Protein AF-A0A948XAF0-F1 (afdb_monomer_lite)

Sequence (97 aa):
MTLRKYFMRVNGQTYEELGEGLVRVNDPDGRSGVFRADGRWVEGDLRQANIHMLIFTGGPVIPQEFNYRWPEVPVDTARPSGWPEVHERHLRSIGAL

pLDDT: mean 83.72, std 17.39, range [46.44, 98.75]

Secondary structure (DSSP, 8-state):
-PPPEEE-TTT--EEEEEETTEEEEE-TTS-EEEEETTS-EEEES-----HHHHHHHHSPPPPGGG---TTSS-GGGSS-TT--HHHHHHHHHTT--

Foldseek 3Di:
DDADWDADPVFRKIWTEPAPQWIWIAGPVGWIWIAGLCQHTDDTDDNDDDSVVSCVRRNDDDPPVPPDDPVVPPPVVPVPPPDPVVVVVVCVVVVVD

Structure (mmCIF, N/CA/C/O backbone):
data_AF-A0A948XAF0-F1
#
_entry.id   AF-A0A948XAF0-F1
#
loop_
_atom_site.group_PDB
_atom_site.id
_atom_site.type_symbol
_atom_site.label_atom_id
_atom_site.label_alt_id
_atom_site.label_comp_id
_atom_site.label_asym_id
_atom_site.label_entity_id
_atom_site.label_seq_id
_atom_site.pdbx_PDB_ins_code
_atom_site.Cartn_x
_atom_site.Cartn_y
_atom_site.Cartn_z
_atom_site.occupancy
_atom_site.B_iso_or_equiv
_atom_site.auth_seq_id
_atom_site.auth_comp_id
_atom_site.auth_asym_id
_atom_site.auth_atom_id
_atom_site.pdbx_PDB_model_num
ATOM 1 N N . MET A 1 1 ? 9.238 -15.040 0.217 1.00 58.06 1 MET A N 1
ATOM 2 C CA . MET A 1 1 ? 9.025 -13.663 -0.273 1.00 58.06 1 MET A CA 1
ATOM 3 C C . MET A 1 1 ? 8.767 -12.786 0.941 1.00 58.06 1 MET A C 1
ATOM 5 O O . MET A 1 1 ? 7.942 -13.179 1.757 1.00 58.06 1 MET A O 1
ATOM 9 N N . THR A 1 2 ? 9.478 -11.674 1.111 1.00 69.56 2 THR A N 1
ATOM 10 C CA . THR A 1 2 ? 9.205 -10.735 2.213 1.00 69.56 2 THR A CA 1
ATOM 11 C C . THR A 1 2 ? 8.100 -9.779 1.775 1.00 69.56 2 THR A C 1
ATOM 13 O O . THR A 1 2 ? 8.226 -9.167 0.717 1.00 69.56 2 THR A O 1
ATOM 16 N N . LEU A 1 3 ? 7.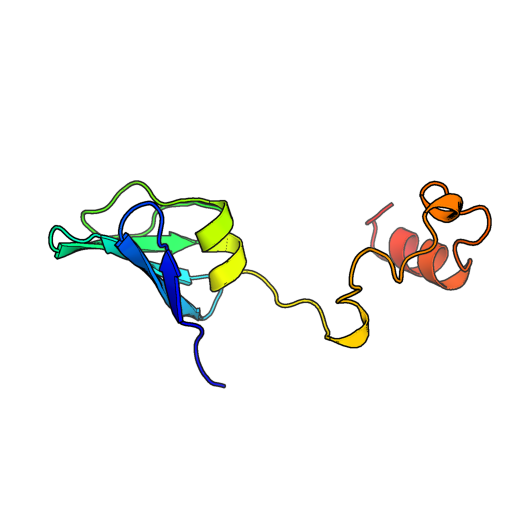022 -9.676 2.553 1.00 84.88 3 LEU A N 1
ATOM 17 C CA . LEU A 1 3 ? 5.909 -8.761 2.274 1.00 84.88 3 LEU A CA 1
ATOM 18 C C . LEU A 1 3 ? 6.339 -7.306 2.510 1.00 84.88 3 LEU A C 1
ATOM 20 O O . LEU A 1 3 ? 7.064 -7.016 3.467 1.00 84.88 3 LEU A O 1
ATOM 24 N N . ARG A 1 4 ? 5.919 -6.394 1.625 1.00 93.44 4 ARG A N 1
ATOM 25 C CA . ARG A 1 4 ? 6.287 -4.971 1.700 1.00 93.44 4 ARG A CA 1
ATOM 26 C C . ARG A 1 4 ? 5.488 -4.245 2.784 1.00 93.44 4 ARG A C 1
ATOM 28 O O . ARG A 1 4 ? 4.283 -4.447 2.919 1.00 93.44 4 ARG A O 1
ATOM 35 N N . LYS A 1 5 ? 6.152 -3.345 3.519 1.00 96.62 5 LYS A N 1
ATOM 36 C CA . LYS A 1 5 ? 5.511 -2.462 4.501 1.00 96.62 5 LYS A CA 1
ATOM 37 C C . LYS A 1 5 ? 6.084 -1.052 4.443 1.00 96.62 5 LYS A C 1
ATOM 39 O O . LYS A 1 5 ? 7.298 -0.875 4.504 1.00 96.62 5 LYS A O 1
ATOM 44 N N . TYR A 1 6 ? 5.206 -0.054 4.377 1.00 97.38 6 TYR A N 1
ATOM 45 C CA . TYR A 1 6 ? 5.570 1.358 4.274 1.00 97.38 6 TYR A CA 1
ATOM 46 C C . TYR A 1 6 ? 4.825 2.212 5.301 1.00 97.38 6 TYR A C 1
ATOM 48 O O . TYR A 1 6 ? 3.672 1.946 5.637 1.00 97.38 6 TYR A O 1
ATOM 56 N N . PHE A 1 7 ? 5.485 3.267 5.780 1.00 97.25 7 PHE A N 1
ATOM 57 C CA . PHE A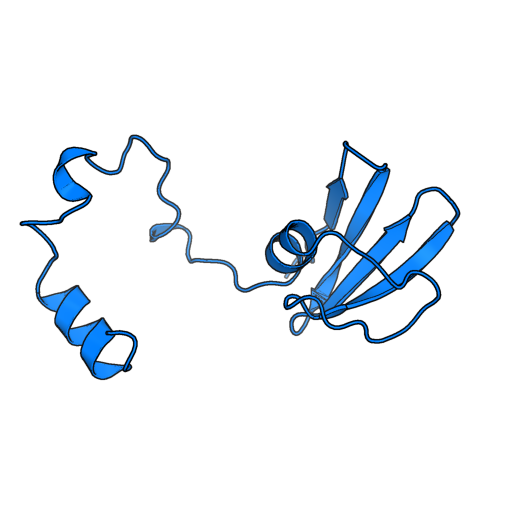 1 7 ? 4.897 4.292 6.642 1.00 97.25 7 PHE A CA 1
ATOM 58 C C . PHE A 1 7 ? 4.823 5.610 5.874 1.00 97.25 7 PHE A C 1
ATOM 60 O O . PHE A 1 7 ? 5.849 6.170 5.477 1.00 97.25 7 PHE A O 1
ATOM 67 N N . MET A 1 8 ? 3.611 6.115 5.661 1.00 95.44 8 MET A N 1
ATOM 68 C CA . MET A 1 8 ? 3.395 7.356 4.936 1.00 95.44 8 MET A CA 1
ATOM 69 C C . MET A 1 8 ? 3.552 8.554 5.875 1.00 95.44 8 MET A C 1
ATOM 71 O O . MET A 1 8 ? 2.698 8.840 6.710 1.00 95.44 8 MET A O 1
ATOM 75 N N . ARG A 1 9 ? 4.647 9.301 5.703 1.00 94.50 9 ARG A N 1
ATOM 76 C CA . ARG A 1 9 ? 5.005 10.429 6.580 1.00 94.50 9 ARG A CA 1
ATOM 77 C C . ARG A 1 9 ? 3.977 11.563 6.607 1.00 94.50 9 ARG A C 1
ATOM 79 O O . ARG A 1 9 ? 3.919 12.263 7.607 1.00 94.50 9 ARG A O 1
ATOM 86 N N . VAL A 1 10 ? 3.188 11.750 5.544 1.00 93.50 10 VAL A N 1
ATOM 87 C CA . VAL A 1 10 ? 2.245 12.880 5.454 1.00 93.50 10 VAL A CA 1
ATOM 88 C C . VAL A 1 10 ? 1.055 12.754 6.410 1.00 93.50 10 VAL A C 1
ATOM 90 O O . VAL A 1 10 ? 0.581 13.767 6.908 1.00 93.50 10 VAL A O 1
ATOM 93 N N . ASN A 1 11 ? 0.577 11.539 6.690 1.00 93.06 11 ASN A N 1
ATOM 94 C CA . ASN A 1 11 ? -0.619 11.326 7.517 1.00 93.06 11 ASN A CA 1
ATOM 95 C C . ASN A 1 11 ? -0.479 10.194 8.548 1.00 93.06 11 ASN A C 1
ATOM 97 O O . ASN A 1 11 ? -1.452 9.841 9.204 1.00 93.06 11 ASN A O 1
ATOM 101 N N . GLY A 1 12 ? 0.707 9.598 8.671 1.00 96.31 12 GLY A N 1
ATOM 102 C CA . GLY A 1 12 ? 0.997 8.555 9.651 1.00 96.31 12 GLY A CA 1
ATOM 103 C C . GLY A 1 12 ? 0.390 7.182 9.351 1.00 96.31 12 GLY A C 1
ATOM 104 O O . GLY A 1 12 ? 0.523 6.280 10.174 1.00 96.31 12 GLY A O 1
ATOM 105 N N . GLN A 1 13 ? -0.252 6.985 8.196 1.00 98.06 13 GLN A N 1
ATOM 106 C CA . GLN A 1 13 ? -0.805 5.681 7.836 1.00 98.06 13 GLN A CA 1
ATOM 107 C C . GLN A 1 13 ? 0.296 4.658 7.526 1.00 98.06 13 GLN A C 1
ATOM 109 O O . GLN A 1 13 ? 1.326 4.979 6.924 1.00 98.06 13 GLN A O 1
ATOM 114 N N . THR A 1 14 ? 0.046 3.399 7.880 1.00 98.31 14 THR A N 1
ATOM 115 C CA . THR A 1 14 ? 0.884 2.255 7.493 1.00 98.31 14 THR A CA 1
ATOM 116 C C . THR A 1 14 ? 0.207 1.445 6.403 1.00 98.31 14 THR A C 1
ATOM 118 O O . THR A 1 14 ? -1.003 1.258 6.453 1.00 98.31 14 THR A O 1
ATOM 121 N N . TYR A 1 15 ? 0.989 0.964 5.442 1.00 98.44 15 TYR A N 1
ATOM 122 C CA . TYR A 1 15 ? 0.538 0.158 4.310 1.00 98.44 15 TYR A CA 1
ATOM 123 C C . TYR A 1 15 ? 1.318 -1.153 4.319 1.00 98.44 15 TYR A C 1
ATOM 125 O O . TYR A 1 15 ? 2.547 -1.123 4.309 1.00 98.44 15 TYR A O 1
ATOM 133 N N . GLU A 1 16 ? 0.627 -2.287 4.362 1.00 98.19 16 GLU A N 1
ATOM 134 C CA . GLU A 1 16 ? 1.217 -3.624 4.469 1.00 98.19 16 GLU A CA 1
ATOM 135 C C . GLU A 1 16 ? 0.630 -4.550 3.402 1.00 98.19 16 GLU A C 1
ATOM 137 O O . GLU A 1 16 ? -0.586 -4.715 3.312 1.00 98.19 16 GLU A O 1
ATOM 142 N N . GLU A 1 17 ? 1.491 -5.133 2.572 1.00 97.94 17 GLU A N 1
ATOM 143 C CA . GLU A 1 17 ? 1.101 -6.091 1.539 1.00 97.94 17 GLU A CA 1
ATOM 144 C C . GLU A 1 17 ? 0.626 -7.403 2.175 1.00 97.94 17 GLU A C 1
ATOM 146 O O . GLU A 1 17 ? 1.311 -7.972 3.022 1.00 97.94 17 GLU A O 1
ATOM 151 N N . LEU A 1 18 ? -0.530 -7.905 1.736 1.00 96.62 18 LEU A N 1
ATOM 152 C CA . LEU A 1 18 ? -1.079 -9.200 2.159 1.00 96.62 18 LEU A CA 1
ATOM 153 C C . LEU A 1 18 ? -0.928 -10.292 1.084 1.00 96.62 18 LEU A C 1
ATOM 155 O O . LEU A 1 18 ? -1.286 -11.442 1.322 1.00 96.62 18 LEU A O 1
ATOM 159 N N . GLY A 1 19 ? -0.397 -9.939 -0.089 1.00 94.25 19 GLY A N 1
ATOM 160 C CA . GLY A 1 19 ? -0.378 -10.784 -1.284 1.00 94.25 19 GLY A CA 1
ATOM 161 C C . GLY A 1 19 ? -1.602 -10.566 -2.178 1.00 94.25 19 GLY A C 1
ATOM 162 O O . GLY A 1 19 ? -2.557 -9.897 -1.794 1.00 94.25 19 GLY A O 1
ATOM 163 N N . GLU A 1 20 ? -1.550 -11.088 -3.408 1.00 93.12 20 GLU A N 1
ATOM 164 C CA . GLU A 1 20 ? -2.666 -11.062 -4.379 1.00 93.12 20 GLU A CA 1
ATOM 165 C C . GLU A 1 20 ? -3.281 -9.669 -4.633 1.00 93.12 20 GLU A C 1
ATOM 167 O O . GLU A 1 20 ? -4.484 -9.509 -4.862 1.00 93.12 20 GLU A O 1
ATOM 172 N N . GLY A 1 21 ? -2.449 -8.627 -4.573 1.00 94.88 21 GLY A N 1
ATOM 173 C CA . GLY A 1 21 ? -2.898 -7.250 -4.759 1.00 94.88 21 GLY A CA 1
ATOM 174 C C . GLY A 1 21 ? -3.706 -6.684 -3.592 1.00 94.88 21 GLY A C 1
ATOM 175 O O . GLY A 1 21 ? -4.372 -5.667 -3.775 1.00 94.88 21 GLY A O 1
ATOM 176 N N . LEU A 1 22 ? -3.683 -7.320 -2.418 1.00 98.12 22 LEU A N 1
ATOM 177 C CA . LEU A 1 22 ? -4.319 -6.827 -1.199 1.00 98.12 22 LEU A CA 1
ATOM 178 C C . LEU A 1 22 ? -3.326 -6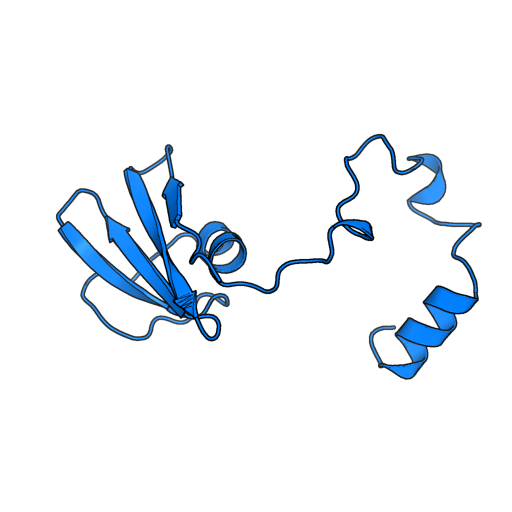.066 -0.319 1.00 98.12 22 LEU A C 1
ATOM 180 O O . LEU A 1 22 ? -2.171 -6.462 -0.148 1.00 98.12 22 LEU A O 1
ATOM 184 N N . VAL A 1 23 ? -3.810 -4.978 0.274 1.00 98.56 23 VAL A N 1
ATOM 185 C CA . VAL A 1 23 ? -3.050 -4.101 1.164 1.00 98.56 23 VAL A CA 1
ATOM 186 C C . VAL A 1 23 ? -3.878 -3.812 2.408 1.00 98.56 23 VAL A C 1
ATOM 188 O O . VAL A 1 23 ? -5.003 -3.319 2.309 1.00 98.56 23 VAL A O 1
ATOM 191 N N . ARG A 1 24 ? -3.316 -4.085 3.586 1.00 98.56 24 ARG A N 1
ATOM 192 C CA . ARG A 1 24 ? -3.848 -3.595 4.859 1.00 98.56 24 ARG A CA 1
ATOM 193 C C . ARG A 1 24 ? -3.331 -2.187 5.105 1.00 98.56 24 ARG A C 1
ATOM 195 O O . ARG A 1 24 ? -2.125 -1.950 5.055 1.00 98.56 24 ARG A O 1
ATOM 202 N N . VAL A 1 25 ? -4.241 -1.275 5.411 1.00 98.56 25 VAL A N 1
ATOM 203 C CA . VAL A 1 25 ? -3.933 0.098 5.801 1.00 98.56 25 VAL A CA 1
ATOM 204 C C . VAL A 1 25 ? -4.373 0.306 7.239 1.00 98.56 25 VAL A C 1
ATOM 206 O O . VAL A 1 25 ? -5.520 0.006 7.561 1.00 98.56 25 VAL A O 1
ATOM 209 N N . ASN A 1 26 ? -3.487 0.822 8.090 1.00 98.44 26 ASN A N 1
ATOM 210 C CA . ASN A 1 26 ? -3.848 1.277 9.437 1.00 98.44 26 ASN A CA 1
ATOM 211 C C . ASN A 1 26 ? -3.597 2.776 9.549 1.00 98.44 26 ASN A C 1
ATOM 213 O O . ASN A 1 26 ? -2.558 3.253 9.082 1.00 98.44 26 ASN A O 1
ATOM 217 N N . ASP A 1 27 ? -4.520 3.505 10.168 1.00 97.62 27 ASP A N 1
ATOM 218 C CA . ASP A 1 27 ? -4.329 4.912 10.510 1.00 97.62 27 ASP A CA 1
ATOM 219 C C . ASP A 1 27 ? -3.790 5.092 11.945 1.00 97.62 27 ASP A C 1
ATOM 221 O O . ASP A 1 27 ? -3.766 4.136 12.727 1.00 97.62 27 ASP A O 1
ATOM 225 N N . PRO A 1 28 ? -3.307 6.297 12.297 1.00 96.94 28 PRO A N 1
ATOM 226 C CA . PRO A 1 28 ? -2.804 6.579 13.643 1.00 96.94 28 PRO A CA 1
ATOM 227 C C . PRO A 1 28 ? -3.860 6.479 14.751 1.00 96.94 28 PRO A C 1
ATOM 229 O O . PRO A 1 28 ? -3.495 6.290 15.908 1.00 96.94 28 PRO A O 1
ATOM 232 N N . ASP A 1 29 ? -5.144 6.581 14.399 1.00 96.12 29 ASP A N 1
ATOM 233 C CA . ASP A 1 29 ? -6.273 6.507 15.333 1.00 96.12 29 ASP A CA 1
ATOM 234 C C . ASP A 1 29 ? -6.680 5.051 15.636 1.00 96.12 29 ASP A C 1
ATOM 236 O O . ASP A 1 29 ? -7.619 4.800 16.391 1.00 96.12 29 ASP A O 1
ATOM 240 N N . GLY A 1 30 ? -5.972 4.075 15.056 1.00 96.56 30 GLY A N 1
ATOM 241 C CA . GLY A 1 30 ? -6.178 2.648 15.287 1.00 96.56 30 GLY A CA 1
ATOM 242 C C . GLY A 1 30 ? -7.229 2.003 14.384 1.00 96.56 30 GLY A C 1
ATOM 243 O O . GLY A 1 30 ? -7.516 0.817 14.547 1.00 96.56 30 GLY A O 1
ATOM 244 N N . ARG A 1 31 ? -7.788 2.729 13.408 1.00 98.25 31 ARG A N 1
ATOM 245 C CA . ARG A 1 31 ? -8.681 2.136 12.405 1.00 98.25 31 ARG A CA 1
ATOM 246 C C . ARG A 1 31 ? -7.864 1.401 11.357 1.00 98.25 31 ARG A C 1
ATOM 248 O O . ARG A 1 31 ? -6.770 1.822 10.977 1.00 98.25 31 ARG A O 1
ATOM 255 N N . SER A 1 32 ? -8.441 0.328 10.828 1.00 98.38 32 SER A N 1
ATOM 256 C CA . SER A 1 32 ? -7.829 -0.452 9.758 1.00 98.38 32 SER A CA 1
ATOM 257 C C . SER A 1 32 ? -8.803 -0.726 8.621 1.00 98.38 32 SER A C 1
ATOM 259 O O . SER A 1 32 ? -10.021 -0.712 8.806 1.00 98.38 32 SER A O 1
ATOM 261 N N . GLY A 1 33 ? -8.260 -0.946 7.430 1.00 98.56 33 GLY A N 1
ATOM 262 C CA . GLY A 1 33 ? -9.017 -1.361 6.260 1.00 98.56 33 GLY A CA 1
ATOM 263 C C . GLY A 1 33 ? -8.158 -2.193 5.321 1.00 98.56 33 GLY A C 1
ATOM 264 O O . GLY A 1 33 ? -6.945 -1.997 5.241 1.00 98.56 33 GLY A O 1
ATOM 265 N N . VAL A 1 34 ? -8.782 -3.127 4.613 1.00 98.75 34 VAL A N 1
ATOM 266 C CA . VAL A 1 34 ? -8.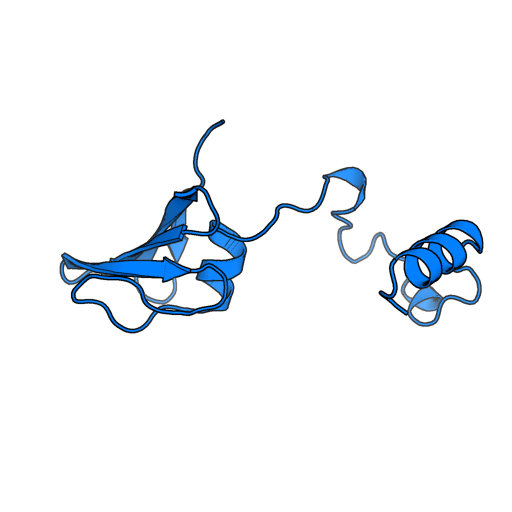144 -3.892 3.540 1.00 98.75 34 VAL A CA 1
ATOM 267 C C . VAL A 1 34 ? -8.636 -3.359 2.207 1.00 98.75 34 VAL A C 1
ATOM 269 O O . VAL A 1 34 ? -9.833 -3.155 2.003 1.00 98.75 34 VAL A O 1
ATOM 272 N N . PHE A 1 35 ? -7.698 -3.142 1.295 1.00 98.75 35 PHE A N 1
ATOM 273 C CA . PHE A 1 35 ? -7.948 -2.574 -0.019 1.00 98.75 35 PHE A CA 1
ATOM 274 C C . PHE A 1 35 ? -7.261 -3.408 -1.094 1.00 98.75 35 PHE A C 1
ATOM 276 O O . PHE A 1 35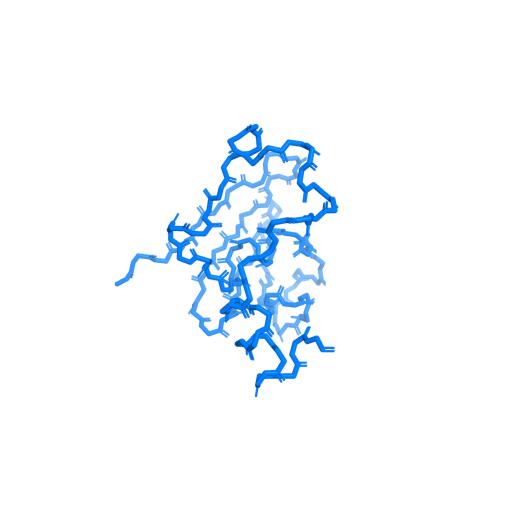 ? -6.205 -4.000 -0.868 1.00 98.75 35 PHE A O 1
ATOM 283 N N . ARG A 1 36 ? -7.842 -3.415 -2.289 1.00 98.31 36 ARG A N 1
ATOM 284 C CA . ARG A 1 36 ? -7.164 -3.820 -3.518 1.00 98.31 36 ARG A CA 1
ATOM 285 C C . ARG A 1 36 ? -6.186 -2.721 -3.942 1.00 98.31 36 ARG A C 1
ATOM 287 O O . ARG A 1 36 ? -6.434 -1.538 -3.708 1.00 98.31 36 ARG A O 1
ATOM 294 N N . ALA A 1 37 ? -5.105 -3.100 -4.618 1.00 97.12 37 ALA A N 1
ATOM 295 C CA . ALA A 1 37 ? -4.094 -2.175 -5.137 1.00 97.12 37 ALA A CA 1
ATOM 296 C C . ALA A 1 37 ? -4.666 -1.126 -6.115 1.00 97.12 37 ALA A C 1
ATOM 298 O O . ALA A 1 37 ? -4.083 -0.057 -6.271 1.00 97.12 37 ALA A O 1
ATOM 299 N N . ASP A 1 38 ? -5.819 -1.406 -6.732 1.00 96.19 38 ASP A N 1
ATOM 300 C CA . ASP A 1 38 ? -6.556 -0.489 -7.612 1.00 96.19 38 ASP A CA 1
ATOM 301 C C . ASP A 1 38 ? -7.477 0.501 -6.869 1.00 96.19 38 ASP A C 1
ATOM 303 O O . ASP A 1 38 ? -8.183 1.287 -7.500 1.00 96.19 38 ASP A O 1
ATOM 307 N N . GLY A 1 39 ? -7.479 0.478 -5.533 1.00 96.81 39 GLY A N 1
ATOM 308 C CA . GLY A 1 39 ? -8.245 1.397 -4.696 1.00 96.81 39 GLY A CA 1
ATOM 309 C C . GLY A 1 39 ? -9.592 0.870 -4.207 1.00 96.81 39 GLY A C 1
ATOM 310 O O . GLY A 1 39 ? -10.225 1.536 -3.387 1.00 96.81 39 GLY A O 1
ATOM 311 N N . ARG A 1 40 ? -10.050 -0.314 -4.643 1.00 98.06 40 ARG A N 1
ATOM 312 C CA . ARG A 1 40 ? -11.314 -0.875 -4.135 1.00 98.06 40 ARG A CA 1
ATOM 313 C C . ARG A 1 40 ? -11.179 -1.304 -2.675 1.00 98.06 40 ARG A C 1
ATOM 315 O O . ARG A 1 40 ? -10.312 -2.102 -2.330 1.00 98.06 40 ARG A O 1
ATOM 322 N N . TRP A 1 41 ? -12.072 -0.810 -1.825 1.00 98.56 41 TRP A N 1
ATOM 323 C CA . TRP A 1 41 ? -12.192 -1.246 -0.433 1.00 98.56 41 TRP A CA 1
ATOM 324 C C . TRP A 1 41 ? -12.755 -2.677 -0.343 1.00 98.56 41 TRP A C 1
ATOM 326 O O . TRP A 1 41 ? -13.623 -3.047 -1.135 1.00 98.56 41 TRP A O 1
ATOM 336 N N . VAL A 1 42 ? -12.261 -3.467 0.615 1.00 98.62 42 VAL A N 1
ATOM 337 C CA . VAL A 1 42 ? -12.647 -4.872 0.838 1.00 98.62 42 VAL A CA 1
ATOM 338 C C . VAL A 1 42 ? -13.305 -5.061 2.205 1.00 98.62 42 VAL A C 1
ATOM 340 O O . VAL A 1 42 ? -14.431 -5.545 2.271 1.00 98.62 42 VAL A O 1
ATOM 343 N N . GLU A 1 43 ? -12.624 -4.682 3.290 1.00 98.62 43 GLU A N 1
ATOM 344 C CA . GLU A 1 43 ? -13.125 -4.842 4.665 1.00 98.62 43 GLU A CA 1
ATOM 345 C C . GLU A 1 43 ? -12.514 -3.820 5.646 1.00 98.62 43 GLU A C 1
ATOM 347 O O . GLU A 1 43 ? -11.561 -3.115 5.308 1.00 98.62 43 GLU A O 1
ATOM 352 N N . GLY A 1 44 ? -13.078 -3.725 6.857 1.00 98.19 44 GLY A N 1
ATOM 353 C CA . GLY A 1 44 ? -12.627 -2.841 7.940 1.00 98.19 44 GLY A CA 1
ATOM 354 C C . GLY A 1 44 ? -13.342 -1.486 8.060 1.00 98.19 44 GLY A C 1
ATOM 355 O O . GLY A 1 44 ? -14.273 -1.151 7.318 1.00 98.19 44 GLY A O 1
ATOM 356 N N . ASP A 1 45 ? -12.886 -0.700 9.030 1.00 98.25 45 ASP A N 1
ATOM 357 C CA . ASP A 1 45 ? -13.479 0.581 9.429 1.00 98.25 45 ASP A CA 1
ATOM 358 C C . ASP A 1 45 ? -12.891 1.765 8.655 1.00 98.25 45 ASP A C 1
ATOM 360 O O . ASP A 1 45 ? -13.573 2.762 8.405 1.00 98.25 45 ASP A O 1
ATOM 364 N N . LEU A 1 46 ? -11.633 1.656 8.220 1.00 98.25 46 LEU A N 1
ATOM 365 C CA . LEU A 1 46 ? -10.996 2.651 7.367 1.00 98.25 46 LEU A CA 1
ATOM 366 C C . LEU A 1 46 ? -11.464 2.455 5.918 1.00 98.25 46 LEU A C 1
ATOM 368 O O . LEU A 1 46 ? -11.153 1.450 5.283 1.00 98.25 46 LEU A O 1
ATOM 372 N N . ARG A 1 47 ? -12.213 3.429 5.386 1.00 97.88 47 ARG A N 1
ATOM 373 C CA . ARG A 1 47 ? -12.824 3.375 4.039 1.00 97.88 47 ARG A CA 1
ATOM 374 C C . ARG A 1 47 ? -12.057 4.131 2.962 1.00 97.88 47 ARG A C 1
ATOM 376 O O . ARG A 1 47 ? -12.392 4.025 1.787 1.00 97.88 47 ARG A O 1
ATOM 383 N N . GLN A 1 48 ? -11.053 4.907 3.358 1.00 96.56 48 GLN A N 1
ATOM 384 C CA . GLN A 1 48 ? -10.263 5.740 2.461 1.00 96.56 48 GLN A CA 1
ATOM 385 C C . GLN A 1 48 ? -8.775 5.530 2.724 1.00 96.56 48 GLN A C 1
ATOM 387 O O . GLN A 1 48 ? -8.321 5.543 3.868 1.00 96.56 48 GLN A O 1
ATOM 392 N N . ALA A 1 49 ? -8.021 5.367 1.644 1.00 97.56 49 ALA A N 1
ATOM 393 C CA . ALA A 1 49 ? -6.574 5.240 1.653 1.00 97.56 49 ALA A CA 1
ATOM 394 C C . ALA A 1 49 ? -5.999 5.941 0.417 1.00 97.56 49 ALA A C 1
ATOM 396 O O . ALA A 1 49 ? -6.699 6.156 -0.575 1.00 97.56 49 ALA A O 1
ATOM 397 N N . ASN A 1 50 ? -4.722 6.315 0.470 1.00 97.19 50 ASN A N 1
ATOM 398 C CA . ASN A 1 50 ? -4.059 6.927 -0.673 1.00 97.19 50 ASN A CA 1
ATOM 399 C C . ASN A 1 50 ? -3.853 5.876 -1.774 1.00 97.19 50 ASN A C 1
ATOM 401 O O . ASN A 1 50 ? -3.104 4.917 -1.590 1.00 97.19 50 ASN A O 1
ATOM 405 N N . ILE A 1 51 ? -4.488 6.085 -2.929 1.00 95.88 51 ILE A N 1
ATOM 406 C CA . ILE A 1 51 ? -4.441 5.150 -4.060 1.00 95.88 51 ILE A CA 1
ATOM 407 C C . ILE A 1 51 ? -3.017 4.907 -4.582 1.00 95.88 51 ILE A C 1
ATOM 409 O O . ILE A 1 51 ? -2.679 3.784 -4.945 1.00 95.88 51 ILE A O 1
ATOM 413 N N . HIS A 1 52 ? -2.146 5.919 -4.546 1.00 95.56 52 HIS A N 1
ATOM 414 C CA . HIS A 1 52 ? -0.753 5.774 -4.963 1.00 95.56 52 HIS A CA 1
ATOM 415 C C . HIS A 1 52 ? 0.039 4.892 -3.996 1.00 95.56 52 HIS A C 1
ATOM 417 O O . HIS A 1 52 ? 0.881 4.110 -4.425 1.00 95.56 52 HIS A O 1
ATOM 423 N N . MET A 1 53 ? -0.258 4.955 -2.698 1.00 97.50 53 MET A N 1
ATOM 424 C CA . MET A 1 53 ? 0.364 4.054 -1.727 1.00 97.50 53 MET A CA 1
ATOM 425 C C . MET A 1 53 ? -0.169 2.626 -1.838 1.00 97.50 53 MET A C 1
ATOM 427 O O . MET A 1 53 ? 0.592 1.684 -1.625 1.00 97.50 53 MET A O 1
ATOM 431 N N . LEU A 1 54 ? -1.443 2.447 -2.201 1.00 97.81 54 LEU A N 1
ATOM 432 C CA . LEU A 1 54 ? -2.014 1.122 -2.453 1.00 97.81 54 LEU A CA 1
ATOM 433 C C . LEU A 1 54 ? -1.318 0.431 -3.628 1.00 97.81 54 LEU A C 1
ATOM 435 O O . LEU A 1 54 ? -0.845 -0.694 -3.468 1.00 97.81 54 LEU A O 1
ATOM 439 N N . ILE A 1 55 ? -1.177 1.113 -4.769 1.00 95.88 55 ILE A N 1
ATOM 440 C CA . ILE A 1 55 ? -0.487 0.544 -5.934 1.00 95.88 55 ILE A CA 1
ATOM 441 C C . ILE A 1 55 ? 1.012 0.361 -5.679 1.00 95.88 55 ILE A C 1
ATOM 443 O O . ILE A 1 55 ? 1.568 -0.666 -6.046 1.00 95.88 55 ILE A O 1
ATOM 447 N N . PHE A 1 56 ? 1.663 1.290 -4.977 1.00 94.56 56 PHE A N 1
ATOM 448 C CA . PHE A 1 56 ? 3.075 1.148 -4.615 1.00 94.56 56 PHE A CA 1
ATOM 449 C C . PHE A 1 56 ? 3.320 -0.042 -3.671 1.00 94.56 56 PHE A C 1
ATOM 451 O O . PHE A 1 56 ? 4.348 -0.712 -3.751 1.00 94.56 56 PHE A O 1
ATOM 458 N N . THR A 1 57 ? 2.365 -0.333 -2.782 1.00 96.88 57 THR A N 1
ATOM 459 C CA . THR A 1 57 ? 2.512 -1.393 -1.777 1.00 96.88 57 THR A CA 1
ATOM 460 C C . THR A 1 57 ? 2.070 -2.752 -2.293 1.00 96.88 57 THR A C 1
ATOM 462 O O . THR A 1 57 ? 2.801 -3.709 -2.093 1.00 96.88 57 THR A O 1
ATOM 465 N N . GLY A 1 58 ? 0.911 -2.870 -2.942 1.00 95.69 58 GLY A N 1
ATOM 466 C CA . GLY A 1 58 ? 0.339 -4.154 -3.376 1.00 95.69 58 GLY A CA 1
ATOM 467 C C . GLY A 1 58 ? 0.322 -4.369 -4.887 1.00 95.69 58 GLY A C 1
ATOM 468 O O . GLY A 1 58 ? -0.087 -5.434 -5.338 1.00 95.69 58 GLY A O 1
ATOM 469 N N . GLY A 1 59 ? 0.716 -3.372 -5.679 1.00 93.50 59 GLY A N 1
ATOM 470 C CA . GLY A 1 59 ? 0.745 -3.483 -7.132 1.00 93.50 59 GLY A CA 1
ATOM 471 C C . GLY A 1 59 ? 1.896 -4.353 -7.652 1.00 93.50 59 GLY A C 1
ATOM 472 O O . GLY A 1 59 ? 2.789 -4.739 -6.892 1.00 93.50 59 GLY A O 1
ATOM 473 N N . PRO A 1 60 ? 1.885 -4.662 -8.960 1.00 90.25 60 PRO A N 1
ATOM 474 C CA . PRO A 1 60 ? 2.968 -5.385 -9.609 1.00 90.25 60 PRO A CA 1
ATOM 475 C C . PRO A 1 60 ? 4.302 -4.656 -9.448 1.00 90.25 60 PRO A C 1
ATOM 477 O O . PRO A 1 60 ? 4.385 -3.438 -9.609 1.00 90.25 60 PRO A O 1
ATOM 480 N N . VAL A 1 61 ? 5.358 -5.417 -9.179 1.00 84.75 61 VAL A N 1
ATOM 481 C CA . VAL A 1 61 ? 6.726 -4.899 -9.159 1.00 84.75 61 VAL A CA 1
ATOM 482 C C . VAL A 1 61 ? 7.289 -5.020 -10.566 1.00 84.75 61 VAL A C 1
ATOM 484 O O . VAL A 1 61 ? 7.314 -6.112 -11.135 1.00 84.75 61 VAL A O 1
ATOM 487 N N . ILE A 1 62 ? 7.731 -3.898 -11.132 1.00 82.69 62 ILE A N 1
ATOM 488 C CA . ILE A 1 62 ? 8.482 -3.928 -12.384 1.00 82.69 62 ILE A CA 1
ATOM 489 C C . ILE A 1 62 ? 9.820 -4.645 -12.149 1.00 82.69 62 ILE A C 1
ATOM 491 O O . ILE A 1 62 ? 10.453 -4.416 -11.113 1.00 82.69 62 ILE A O 1
ATOM 495 N N . PRO A 1 63 ? 10.268 -5.506 -13.077 1.00 81.50 63 PRO A N 1
ATOM 496 C CA . PRO A 1 63 ? 11.603 -6.080 -13.000 1.00 81.50 63 PRO A CA 1
ATOM 497 C C . PRO A 1 63 ? 12.672 -4.983 -12.896 1.00 81.50 63 PRO A C 1
ATOM 499 O O . PRO A 1 63 ? 12.511 -3.885 -13.437 1.00 81.50 63 PRO A O 1
ATOM 502 N N . GLN A 1 64 ? 13.750 -5.264 -12.164 1.00 78.00 64 GLN A N 1
ATOM 503 C CA . GLN A 1 64 ? 14.768 -4.267 -11.820 1.00 78.00 64 GLN A CA 1
ATOM 504 C C . GLN A 1 64 ? 15.435 -3.664 -13.066 1.00 78.00 64 GLN A C 1
ATOM 506 O O . GLN A 1 64 ? 15.790 -2.489 -13.065 1.00 78.00 64 GLN A O 1
ATOM 511 N N . GLU A 1 65 ? 15.557 -4.443 -14.137 1.00 79.19 65 GLU A N 1
ATOM 512 C CA . GLU A 1 65 ? 16.065 -4.030 -15.446 1.00 79.19 65 GLU A CA 1
ATOM 513 C C . GLU A 1 65 ? 15.206 -2.961 -16.144 1.00 79.19 65 GLU A C 1
ATOM 515 O O . GLU A 1 65 ? 15.702 -2.275 -17.036 1.00 79.19 65 GLU A O 1
ATOM 520 N N . PHE A 1 66 ? 13.949 -2.786 -15.721 1.00 75.75 66 PHE A N 1
ATOM 521 C CA . PHE A 1 66 ? 13.032 -1.759 -16.226 1.00 75.75 66 PHE A CA 1
ATOM 522 C C . PHE A 1 66 ? 12.841 -0.589 -15.245 1.00 75.75 66 PHE A C 1
ATOM 524 O O . PHE A 1 66 ? 12.064 0.327 -15.516 1.00 75.75 66 PHE A O 1
ATOM 531 N N . ASN A 1 67 ? 13.534 -0.592 -14.100 1.00 74.62 67 ASN A N 1
ATOM 532 C CA . ASN A 1 67 ? 13.453 0.458 -13.083 1.00 74.62 67 ASN A CA 1
ATOM 533 C C . ASN A 1 67 ? 14.487 1.568 -13.343 1.00 74.62 67 ASN A C 1
ATOM 535 O O . ASN A 1 67 ? 15.462 1.728 -12.605 1.00 74.62 67 ASN A O 1
ATOM 539 N N . TYR A 1 68 ? 14.288 2.307 -14.435 1.00 72.75 68 TYR A N 1
ATOM 540 C CA . TYR A 1 68 ? 15.187 3.380 -14.863 1.00 72.75 68 TYR A CA 1
ATOM 541 C C . TYR A 1 68 ? 15.108 4.594 -13.930 1.00 72.75 68 TYR A C 1
ATOM 543 O O . TYR A 1 68 ? 14.017 5.081 -13.620 1.00 72.75 68 TYR A O 1
ATOM 551 N N . ARG A 1 69 ? 16.257 5.152 -13.523 1.00 65.44 69 ARG A N 1
ATOM 552 C CA . ARG A 1 69 ? 16.277 6.464 -12.858 1.00 65.44 69 ARG A CA 1
ATOM 553 C C . ARG A 1 69 ? 16.255 7.558 -13.918 1.00 65.44 69 ARG A C 1
ATOM 555 O O . ARG A 1 69 ? 17.092 7.582 -14.809 1.00 65.44 69 ARG A O 1
ATOM 562 N N . TRP A 1 70 ? 15.336 8.510 -13.807 1.00 49.44 70 TRP A N 1
ATOM 563 C CA . TRP A 1 70 ? 15.326 9.702 -14.662 1.00 49.44 70 TRP A CA 1
ATOM 564 C C . TRP A 1 70 ? 16.435 10.667 -14.192 1.00 49.44 70 TRP A C 1
ATOM 566 O O . TRP A 1 70 ? 16.211 11.398 -13.224 1.00 49.44 70 TRP A O 1
ATOM 576 N N . PRO A 1 71 ? 17.682 10.526 -14.699 1.00 57.97 71 PRO A N 1
ATOM 577 C CA . PRO A 1 71 ? 18.128 11.099 -15.982 1.00 57.97 71 PRO A CA 1
ATOM 57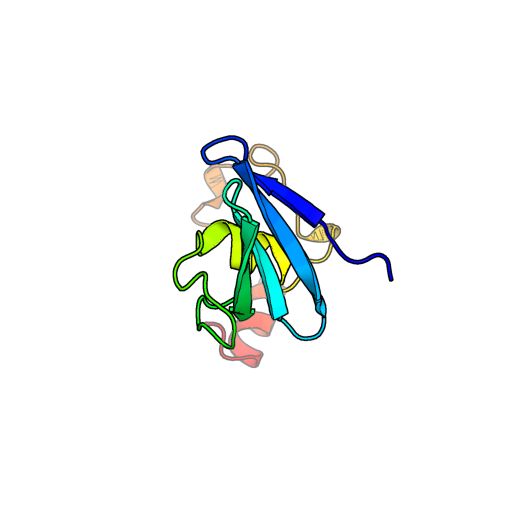8 C C . PRO A 1 71 ? 18.897 10.121 -16.902 1.00 57.97 71 PRO A C 1
ATOM 580 O O . PRO A 1 71 ? 19.484 10.540 -17.896 1.00 57.97 71 PRO A O 1
ATOM 583 N N . GLU A 1 72 ? 18.929 8.830 -16.564 1.00 58.78 72 GLU A N 1
ATOM 584 C CA . GLU A 1 72 ? 19.580 7.770 -17.357 1.00 58.78 72 GLU A CA 1
ATOM 585 C C . GLU A 1 72 ? 18.806 7.463 -18.644 1.00 58.78 72 GLU A C 1
ATOM 587 O O . GLU A 1 72 ? 19.340 6.853 -19.568 1.00 58.78 72 GLU A O 1
ATOM 592 N N . VAL A 1 73 ? 17.549 7.906 -18.710 1.00 56.03 73 VAL A N 1
ATOM 593 C CA . VAL A 1 73 ? 16.747 7.901 -19.928 1.00 56.03 73 VAL A CA 1
ATOM 594 C C . VAL A 1 73 ? 17.069 9.187 -20.700 1.00 56.03 73 VAL A C 1
ATOM 596 O O . VAL A 1 73 ? 16.783 10.275 -20.188 1.00 56.03 73 VAL A O 1
ATOM 599 N N . PRO A 1 74 ? 17.664 9.108 -21.903 1.00 55.72 74 PRO A N 1
ATOM 600 C CA . PRO A 1 74 ? 17.984 10.288 -22.699 1.00 55.72 74 PRO A CA 1
ATOM 601 C C . PRO A 1 74 ? 16.713 11.115 -22.958 1.00 55.72 74 PRO A C 1
ATOM 603 O O . PRO A 1 74 ? 15.738 10.615 -23.524 1.00 55.72 74 PRO A O 1
ATOM 606 N N . VAL A 1 75 ? 16.683 12.370 -22.496 1.00 54.22 75 VAL A N 1
ATOM 607 C CA . VAL A 1 75 ? 15.494 13.255 -22.532 1.00 54.22 75 VAL A CA 1
ATOM 608 C C . VAL A 1 75 ? 15.064 13.576 -23.976 1.00 54.22 75 VAL A C 1
ATOM 610 O O . VAL A 1 75 ? 13.896 13.838 -24.254 1.00 54.22 75 VAL A O 1
ATOM 613 N N . ASP A 1 76 ? 15.995 13.460 -24.915 1.00 54.12 76 ASP A N 1
ATOM 614 C CA . ASP A 1 76 ? 15.828 13.530 -26.367 1.00 54.12 76 ASP A CA 1
ATOM 615 C C . ASP A 1 76 ? 15.139 12.297 -26.990 1.00 54.12 76 ASP A C 1
ATOM 617 O O . ASP A 1 76 ? 14.741 12.344 -28.152 1.00 54.12 76 ASP A O 1
ATOM 621 N N . THR A 1 77 ? 14.887 11.233 -26.218 1.00 51.16 77 THR A N 1
ATOM 622 C CA . THR A 1 77 ? 14.109 10.052 -26.648 1.00 51.16 77 THR A CA 1
ATOM 623 C C . THR A 1 77 ? 12.674 10.016 -26.110 1.00 51.16 77 THR A C 1
ATOM 625 O O . THR A 1 77 ? 11.943 9.063 -26.371 1.00 51.16 77 THR A O 1
ATOM 628 N N . ALA A 1 78 ? 12.203 11.077 -25.440 1.00 47.12 78 ALA A N 1
ATOM 629 C CA . ALA A 1 78 ? 10.805 11.192 -24.994 1.00 47.12 78 ALA A CA 1
ATOM 630 C C . ALA A 1 78 ? 9.784 11.331 -26.155 1.00 47.12 78 ALA A C 1
ATOM 632 O O . ALA A 1 78 ? 8.573 11.249 -25.946 1.00 47.12 78 ALA A O 1
ATOM 633 N N . ARG A 1 79 ? 10.264 11.454 -27.400 1.00 51.34 79 ARG A N 1
ATOM 634 C CA . ARG A 1 79 ? 9.683 10.762 -28.561 1.00 51.34 79 ARG A CA 1
ATOM 635 C C . ARG A 1 79 ? 10.803 9.953 -29.213 1.00 51.34 79 ARG A C 1
ATOM 637 O O . ARG A 1 79 ? 11.713 10.554 -29.776 1.00 51.34 79 ARG A O 1
ATOM 644 N N . PRO A 1 80 ? 10.788 8.623 -29.138 1.00 46.44 80 PRO A N 1
ATOM 645 C CA . PRO A 1 80 ? 11.956 7.860 -29.517 1.00 46.44 80 PRO A CA 1
ATOM 646 C C . PRO A 1 80 ? 11.949 7.655 -31.031 1.00 46.44 80 PRO A C 1
ATOM 648 O O . PRO A 1 80 ? 11.308 6.747 -31.546 1.00 46.44 80 PRO A O 1
ATOM 651 N N . SER A 1 81 ? 12.753 8.444 -31.744 1.00 46.97 81 SER A N 1
ATOM 652 C CA . SER A 1 81 ? 13.305 8.055 -33.052 1.00 46.97 81 SER A CA 1
ATOM 653 C C . SER A 1 81 ? 14.242 6.833 -32.957 1.00 46.97 81 SER A C 1
ATOM 655 O O . SER A 1 81 ? 14.826 6.425 -33.956 1.00 46.97 81 SER A O 1
ATOM 657 N N . GLY A 1 82 ? 14.370 6.235 -31.766 1.00 51.12 82 GLY A N 1
ATOM 658 C CA . GLY A 1 82 ? 15.126 5.021 -31.479 1.00 51.12 82 GLY A CA 1
ATOM 659 C C . GLY A 1 82 ? 14.359 3.998 -30.638 1.00 51.12 82 GLY A C 1
ATOM 660 O O . GLY A 1 82 ? 14.983 3.308 -29.838 1.00 51.12 82 GLY A O 1
ATOM 661 N N . TRP A 1 83 ? 13.027 3.891 -30.766 1.00 54.88 83 TRP A N 1
ATOM 662 C CA . TRP A 1 83 ? 12.320 2.744 -30.181 1.00 54.88 83 TRP A CA 1
ATOM 663 C C . TRP A 1 83 ? 12.828 1.479 -30.876 1.00 54.88 83 TRP A C 1
ATOM 665 O O . TRP A 1 83 ? 12.739 1.401 -32.103 1.00 54.88 83 TRP A O 1
ATOM 675 N N . PRO A 1 84 ? 13.393 0.492 -30.158 1.00 62.78 84 PRO A N 1
ATOM 676 C CA . PRO A 1 84 ? 13.821 -0.732 -30.812 1.00 62.78 84 PRO A CA 1
ATOM 677 C C . PRO A 1 84 ? 12.588 -1.410 -31.417 1.00 62.78 84 PRO A C 1
ATOM 679 O O . PRO A 1 84 ? 11.657 -1.732 -30.679 1.00 62.78 84 PRO A O 1
ATOM 682 N N . GLU A 1 85 ? 12.578 -1.673 -32.729 1.00 67.00 85 GLU A N 1
ATOM 683 C CA . GLU A 1 85 ? 11.457 -2.342 -33.426 1.00 67.00 85 GLU A CA 1
ATOM 684 C C . GLU A 1 85 ? 10.973 -3.609 -32.702 1.00 67.00 85 GLU A C 1
ATOM 686 O O . GLU A 1 85 ? 9.799 -3.973 -32.761 1.00 67.00 85 GLU A O 1
ATOM 691 N N . VAL A 1 86 ? 11.882 -4.300 -32.008 1.00 68.50 86 VAL A N 1
ATOM 692 C CA . VAL A 1 86 ? 11.569 -5.498 -31.225 1.00 68.50 86 VAL A CA 1
ATOM 693 C C . VAL A 1 86 ? 10.600 -5.216 -30.069 1.00 68.50 86 VAL A C 1
ATOM 695 O O . VAL A 1 86 ? 9.707 -6.025 -29.824 1.00 68.50 86 VAL A O 1
ATOM 698 N N . HIS A 1 87 ? 10.710 -4.060 -29.408 1.00 60.34 87 HIS A N 1
ATOM 699 C CA . HIS A 1 87 ? 9.800 -3.666 -28.332 1.00 60.34 87 HIS A CA 1
ATOM 700 C C . HIS A 1 87 ? 8.430 -3.271 -28.895 1.00 60.34 87 HIS A C 1
ATOM 702 O O . HIS A 1 87 ? 7.410 -3.653 -28.324 1.00 60.34 87 HIS A O 1
ATOM 708 N N . GLU A 1 88 ? 8.378 -2.592 -30.050 1.00 73.25 88 GLU A N 1
ATOM 709 C CA . GLU A 1 88 ? 7.106 -2.229 -30.711 1.00 73.25 88 GLU A CA 1
ATOM 710 C C . GLU A 1 88 ? 6.328 -3.452 -31.142 1.00 73.25 88 GLU A C 1
ATOM 712 O O . GLU A 1 88 ? 5.136 -3.582 -30.864 1.00 73.25 88 GLU A O 1
ATOM 717 N N . ARG A 1 89 ? 7.033 -4.397 -31.758 1.00 75.44 89 ARG A N 1
ATOM 718 C CA . ARG A 1 89 ? 6.457 -5.662 -32.189 1.00 75.44 89 ARG A CA 1
ATOM 719 C C . ARG A 1 89 ? 5.896 -6.449 -31.010 1.00 75.44 89 ARG A C 1
ATOM 721 O O . ARG A 1 89 ? 4.802 -6.997 -31.118 1.00 75.44 89 ARG A O 1
ATOM 728 N N . HIS A 1 90 ? 6.615 -6.476 -29.887 1.00 75.25 90 HIS A N 1
ATOM 729 C CA . HIS A 1 90 ? 6.151 -7.151 -28.683 1.00 75.25 90 HIS A CA 1
ATOM 730 C C . HIS A 1 90 ? 4.904 -6.476 -28.098 1.00 75.25 90 HIS A C 1
ATOM 732 O O . HIS A 1 90 ? 3.907 -7.160 -27.876 1.00 75.25 90 HIS A O 1
ATOM 738 N N . LEU A 1 91 ? 4.902 -5.147 -27.942 1.00 66.75 91 LEU A N 1
ATOM 739 C CA . LEU A 1 91 ? 3.743 -4.428 -27.405 1.00 66.75 91 LEU A CA 1
ATOM 740 C C . LEU A 1 91 ? 2.497 -4.560 -28.290 1.00 66.75 91 LEU A C 1
ATOM 742 O O . LEU A 1 91 ? 1.411 -4.808 -27.769 1.00 66.75 91 LEU A O 1
ATOM 746 N N . ARG A 1 92 ? 2.648 -4.488 -29.619 1.00 75.50 92 ARG A N 1
ATOM 747 C CA . ARG A 1 92 ? 1.548 -4.755 -30.562 1.00 75.50 92 ARG A CA 1
ATOM 748 C C . ARG A 1 92 ? 1.054 -6.198 -30.476 1.00 75.50 92 ARG A C 1
ATOM 750 O O . ARG A 1 92 ? -0.148 -6.433 -30.525 1.00 75.50 92 ARG A O 1
ATOM 757 N N . SER A 1 93 ? 1.953 -7.173 -30.303 1.00 77.25 93 SER A N 1
ATOM 758 C CA . SER A 1 93 ? 1.560 -8.588 -30.187 1.00 77.25 93 SER A CA 1
ATOM 759 C C . SER A 1 93 ? 0.724 -8.897 -28.944 1.00 77.25 93 SER A C 1
ATOM 761 O O . SER A 1 93 ? -0.053 -9.848 -28.962 1.00 77.25 93 SER A O 1
ATOM 763 N N . ILE A 1 94 ? 0.857 -8.090 -27.887 1.00 79.12 94 ILE A N 1
ATOM 764 C CA . ILE A 1 94 ? 0.096 -8.240 -26.639 1.00 79.12 94 ILE A CA 1
ATOM 765 C C . ILE A 1 94 ? -1.060 -7.233 -26.518 1.00 79.12 94 ILE A C 1
ATOM 767 O O . ILE A 1 94 ? -1.715 -7.188 -25.481 1.00 79.12 94 ILE A O 1
ATOM 771 N N . GLY A 1 95 ? -1.313 -6.421 -27.554 1.00 62.06 95 GLY A N 1
ATOM 772 C CA . GLY A 1 95 ? -2.395 -5.430 -27.575 1.00 62.06 95 GLY A CA 1
ATOM 773 C C . GLY A 1 95 ? -2.187 -4.229 -26.646 1.00 62.06 95 GLY A C 1
ATOM 774 O O . GLY A 1 95 ? -3.158 -3.594 -26.242 1.00 62.06 95 GLY A O 1
ATOM 775 N N . ALA A 1 96 ? -0.939 -3.927 -26.279 1.00 56.44 96 ALA A N 1
ATOM 776 C CA . ALA A 1 96 ? -0.584 -2.775 -25.446 1.00 56.44 96 ALA A CA 1
ATOM 777 C C . ALA A 1 96 ? -0.380 -1.471 -26.253 1.00 56.44 96 ALA A C 1
ATOM 779 O O . ALA A 1 96 ? -0.250 -0.402 -25.655 1.00 56.44 96 ALA A O 1
ATOM 780 N N . LEU A 1 97 ? -0.352 -1.570 -27.590 1.00 59.28 97 LEU A N 1
ATOM 781 C CA . LEU A 1 97 ? -0.312 -0.497 -28.596 1.00 59.28 97 LEU A CA 1
ATOM 782 C C . LEU A 1 97 ? -1.208 -0.875 -29.777 1.00 59.28 97 LEU A C 1
ATOM 784 O O . LEU A 1 97 ? -1.892 0.028 -30.304 1.00 59.28 97 LEU A O 1
#

Radius of gyration: 17.85 Å; chains: 1; bounding box: 33×27×49 Å